Protein AF-A0A9W4WXT1-F1 (afdb_monomer_lite)

InterPro domains:
  IPR004330 FAR1, DNA binding domain [PF03101] (24-101)

Organism: NCBI:txid1117311

Sequence (152 aa):
STENETGDLYVGKVFISWQEVTIFLNDFCLQRGFGYRKIQSMKHDVTEEAAKRTFLCKHAGINKPNKTVPLNEQHNRTSYKVNCSWRVNISKKGEGIYVLIEDMLADIQFWTLEAIDLEWVVEYQLDSISRSLTHILWMELQQVELYIRYGS

Radius of gyration: 20.0 Å; chains: 1; bounding box: 57×43×45 Å

Secondary structure (DSSP, 8-state):
----SSS---TT-EES-HHHHHHHHHHHHHHTT--EEEEEEEEPTTT-SEEEEEEEETT-SB----TTS-TTT--------B----EEEEEE-SSS-EEEEEEE-HHHHHHHHHHHHS-EEEEEEE-TTT--EEEEEEEEHHHHHHHHHH--

Foldseek 3Di:
DDPDDQQDDDFFDKFLDPVVVVVNQVSNQVVLPFDKDKDDFDADPPPRHGQKTKMDTQQADDDDPPPPDPPVPDPPPPSNRPNGPFMWMWGDDDNSIITTHDTDCPRSVVVSVVVVVQQWDWDWDADPPPRHTPDTDIGGPVVVVVCVVPVD

pLDDT: mean 72.64, std 14.17, range [32.19, 92.44]

Structure (mmCIF, N/CA/C/O backbone):
data_AF-A0A9W4WXT1-F1
#
_entry.id   AF-A0A9W4WXT1-F1
#
loop_
_atom_site.group_PDB
_atom_site.id
_atom_site.type_symbol
_atom_site.label_atom_id
_atom_site.label_alt_id
_atom_site.label_comp_id
_atom_site.label_asym_id
_atom_site.label_entity_id
_atom_site.label_seq_id
_atom_site.pdbx_PDB_ins_code
_atom_site.Cartn_x
_atom_site.Cartn_y
_atom_site.Cartn_z
_atom_site.occupancy
_atom_site.B_iso_or_equiv
_atom_site.auth_seq_id
_atom_site.auth_comp_id
_atom_site.auth_asym_id
_atom_site.auth_atom_id
_atom_site.pdbx_PDB_model_num
ATOM 1 N N . SER A 1 1 ? -1.844 -25.136 17.470 1.00 32.19 1 SER A N 1
ATOM 2 C CA . SER A 1 1 ? -1.165 -23.862 17.753 1.00 32.19 1 SER A CA 1
ATOM 3 C C . SER A 1 1 ? -1.515 -22.898 16.641 1.00 32.19 1 SER A C 1
ATOM 5 O O . SER A 1 1 ? -1.205 -23.182 15.494 1.00 32.19 1 SER A O 1
ATOM 7 N N . THR A 1 2 ? -2.307 -21.876 16.951 1.00 39.00 2 THR A N 1
ATOM 8 C CA . THR A 1 2 ? -2.865 -20.897 16.006 1.00 39.00 2 THR A CA 1
ATOM 9 C C . THR A 1 2 ? -1.889 -19.735 15.850 1.00 39.00 2 THR A C 1
ATOM 11 O O . THR A 1 2 ? -2.001 -18.724 16.537 1.00 39.00 2 THR A O 1
ATOM 14 N N . GLU A 1 3 ? -0.895 -19.904 14.990 1.00 45.44 3 GLU A N 1
ATOM 15 C CA . GLU A 1 3 ? 0.030 -18.843 14.591 1.00 45.44 3 GLU A CA 1
ATOM 16 C C . GLU A 1 3 ? -0.203 -18.588 13.099 1.00 45.44 3 GLU A C 1
ATOM 18 O O . GLU A 1 3 ? 0.212 -19.413 12.294 1.00 45.44 3 GLU A O 1
ATOM 23 N N . ASN A 1 4 ? -0.975 -17.539 12.759 1.00 47.00 4 ASN A N 1
ATOM 24 C CA . ASN A 1 4 ? -0.956 -16.779 11.485 1.00 47.00 4 ASN A CA 1
ATOM 25 C C . ASN A 1 4 ? -2.263 -15.987 11.254 1.00 47.00 4 ASN A C 1
ATOM 27 O O . ASN A 1 4 ? -3.020 -16.288 10.339 1.00 47.00 4 ASN A O 1
ATOM 31 N N . GLU A 1 5 ? -2.545 -14.946 12.046 1.00 52.91 5 GLU A N 1
ATOM 32 C CA . GLU A 1 5 ? -3.676 -14.034 11.741 1.00 52.91 5 GLU A CA 1
ATOM 33 C C . GLU A 1 5 ? -3.283 -12.549 11.633 1.00 52.91 5 GLU A C 1
ATOM 35 O O . GLU A 1 5 ? -4.069 -11.713 11.181 1.00 52.91 5 GLU A O 1
ATOM 40 N N . THR A 1 6 ? -2.054 -12.176 11.995 1.00 58.59 6 THR A N 1
ATOM 41 C CA . THR A 1 6 ? -1.661 -10.762 12.098 1.00 58.59 6 THR A CA 1
ATOM 42 C C . THR A 1 6 ? -1.134 -10.147 10.800 1.00 58.59 6 THR A C 1
ATOM 44 O O . THR A 1 6 ? -1.252 -8.933 10.647 1.00 58.59 6 THR A O 1
ATOM 47 N N . GLY A 1 7 ? -0.609 -10.939 9.857 1.00 69.88 7 GLY A N 1
ATOM 48 C CA . GLY A 1 7 ? 0.128 -10.430 8.687 1.00 69.88 7 GLY A CA 1
ATOM 49 C C . GLY A 1 7 ? -0.658 -10.295 7.379 1.00 69.88 7 GLY A C 1
ATOM 50 O O . GLY A 1 7 ? -0.215 -9.585 6.478 1.00 69.88 7 GLY A O 1
ATOM 51 N N . ASP A 1 8 ? -1.819 -10.941 7.258 1.00 80.38 8 ASP A N 1
ATOM 52 C CA . ASP A 1 8 ? -2.536 -11.000 5.983 1.00 80.38 8 ASP A CA 1
ATOM 53 C C . ASP A 1 8 ? -3.591 -9.902 5.814 1.00 80.38 8 ASP A C 1
ATOM 55 O O . ASP A 1 8 ? -4.230 -9.425 6.762 1.00 80.38 8 ASP A O 1
ATOM 59 N N . LEU A 1 9 ? -3.735 -9.490 4.554 1.00 84.94 9 LEU A N 1
ATOM 60 C CA . LEU A 1 9 ? -4.695 -8.508 4.075 1.00 84.94 9 LEU A CA 1
ATOM 61 C C . LEU A 1 9 ? -5.933 -9.245 3.547 1.00 84.94 9 LEU A C 1
ATOM 63 O O . LEU A 1 9 ? -5.802 -10.088 2.666 1.00 84.94 9 LEU A O 1
ATOM 67 N N . TYR A 1 10 ? -7.114 -8.909 4.068 1.00 85.50 10 TYR A N 1
ATOM 68 C CA . TYR A 1 10 ? -8.395 -9.475 3.638 1.00 85.50 10 TYR A CA 1
ATOM 69 C C . TYR A 1 10 ? -9.532 -8.453 3.783 1.00 85.50 10 TYR A C 1
ATOM 71 O O . TYR A 1 10 ? -9.473 -7.544 4.624 1.00 85.50 10 TYR A O 1
ATOM 79 N N . VAL A 1 11 ? -10.587 -8.601 2.977 1.00 86.81 11 VAL A N 1
ATOM 80 C CA . VAL A 1 11 ? -11.806 -7.777 3.074 1.00 86.81 11 VAL A CA 1
ATOM 81 C C . VAL A 1 11 ? -12.475 -7.963 4.430 1.00 86.81 11 VAL A C 1
ATOM 83 O O . VAL A 1 11 ? -12.726 -9.080 4.867 1.00 86.81 11 VAL A O 1
ATOM 86 N N . GLY A 1 12 ? -12.786 -6.852 5.094 1.00 86.56 12 GLY A N 1
ATOM 87 C CA . GLY A 1 12 ? -13.364 -6.835 6.436 1.00 86.56 12 GLY A CA 1
ATOM 88 C C . GLY A 1 12 ? -12.344 -6.636 7.556 1.00 86.56 12 GLY A C 1
ATOM 89 O O . GLY A 1 12 ? -12.760 -6.405 8.689 1.00 86.56 12 GLY A O 1
ATOM 90 N N . LYS A 1 13 ? -11.032 -6.646 7.267 1.00 89.06 13 LYS A N 1
ATOM 91 C CA . LYS A 1 13 ? -10.007 -6.331 8.273 1.00 89.06 13 LYS A CA 1
ATOM 92 C C . LYS A 1 13 ? -10.236 -4.933 8.852 1.00 89.06 13 LYS A C 1
ATOM 94 O O . LYS A 1 13 ? -10.445 -3.972 8.103 1.00 89.06 13 LYS A O 1
ATOM 99 N N . VAL A 1 14 ? -10.193 -4.846 10.179 1.00 91.12 14 VAL A N 1
ATOM 100 C CA . VAL A 1 14 ? -10.473 -3.633 10.951 1.00 91.12 14 VAL A CA 1
ATOM 101 C C . VAL A 1 14 ? -9.179 -3.024 11.484 1.00 91.12 14 VAL A C 1
ATOM 103 O O . VAL A 1 14 ? -8.287 -3.746 11.916 1.00 91.12 14 VAL A O 1
ATOM 106 N N . PHE A 1 15 ? -9.111 -1.696 11.481 1.00 89.56 15 PHE A N 1
ATOM 107 C CA . PHE A 1 15 ? -8.051 -0.892 12.080 1.00 89.56 15 PHE A CA 1
ATOM 108 C C . PHE A 1 15 ? -8.674 0.202 12.953 1.00 89.56 15 PHE A C 1
ATOM 110 O O . PHE A 1 15 ? -9.771 0.684 12.661 1.00 89.56 15 PHE A O 1
ATOM 117 N N . ILE A 1 16 ? -7.960 0.624 13.992 1.00 88.94 16 ILE A N 1
ATOM 118 C CA . ILE A 1 16 ? -8.350 1.678 14.936 1.00 88.94 16 ILE A CA 1
ATOM 119 C C . ILE A 1 16 ? -7.837 3.069 14.528 1.00 88.94 16 ILE A C 1
ATOM 121 O O . ILE A 1 16 ? -8.248 4.089 15.082 1.00 88.94 16 ILE A O 1
ATOM 125 N N . SER A 1 17 ? -6.908 3.147 13.568 1.00 89.62 17 SER A N 1
ATOM 126 C CA . SER A 1 17 ? -6.397 4.428 13.069 1.00 89.62 17 SER A CA 1
ATOM 127 C C . SER A 1 17 ? -5.831 4.354 11.653 1.00 89.62 17 SER A C 1
ATOM 129 O O . SER A 1 17 ? -5.373 3.317 11.175 1.00 89.62 17 SER A O 1
ATOM 131 N N . TRP A 1 18 ? -5.752 5.510 10.992 1.00 88.38 18 TRP A N 1
ATOM 132 C CA . TRP A 1 18 ? -5.008 5.639 9.739 1.00 88.38 18 TRP A CA 1
ATOM 133 C C . TRP A 1 18 ? -3.502 5.377 9.885 1.00 88.38 18 TRP A C 1
ATOM 135 O O . TRP A 1 18 ? -2.849 5.020 8.901 1.00 88.38 18 TRP A O 1
ATOM 145 N N . GLN A 1 19 ? -2.943 5.593 11.077 1.00 90.31 19 GLN A N 1
ATOM 146 C CA . GLN A 1 19 ? -1.539 5.308 11.363 1.00 90.31 19 GLN A CA 1
ATOM 147 C C . GLN A 1 19 ? -1.297 3.799 11.375 1.00 90.31 19 GLN A C 1
ATOM 149 O O . GLN A 1 19 ? -0.376 3.333 10.711 1.00 90.31 19 GLN A O 1
ATOM 154 N N . GLU A 1 20 ? -2.171 3.043 12.034 1.00 91.56 20 GLU A N 1
ATOM 155 C CA . GLU A 1 20 ? -2.126 1.581 12.045 1.00 91.56 20 GLU A CA 1
ATOM 156 C C . GLU A 1 20 ? -2.270 1.004 10.634 1.00 91.56 20 GLU A C 1
ATOM 158 O O . GLU A 1 20 ? -1.459 0.177 10.233 1.00 91.56 20 GLU A O 1
ATOM 163 N N . VAL A 1 21 ? -3.210 1.522 9.832 1.00 90.81 21 VAL A N 1
ATOM 164 C CA . VAL A 1 21 ? -3.328 1.171 8.404 1.00 90.81 21 VAL A CA 1
ATOM 165 C C . VAL A 1 21 ? -1.997 1.357 7.670 1.00 90.81 21 VAL A C 1
ATOM 167 O O . VAL A 1 21 ? -1.613 0.525 6.855 1.00 90.81 21 VAL A O 1
ATOM 170 N N . THR A 1 22 ? -1.295 2.460 7.934 1.00 91.50 22 THR A N 1
ATOM 171 C CA . THR A 1 22 ? -0.039 2.795 7.245 1.00 91.50 22 THR A CA 1
ATOM 172 C C . THR A 1 22 ? 1.094 1.861 7.670 1.00 91.50 22 THR A C 1
ATOM 174 O O . THR A 1 22 ? 1.842 1.401 6.811 1.00 91.50 22 THR A O 1
ATOM 177 N N . ILE A 1 23 ? 1.203 1.562 8.969 1.00 91.25 23 ILE A N 1
ATOM 178 C CA . ILE A 1 23 ? 2.181 0.607 9.513 1.00 91.25 23 ILE A CA 1
ATOM 179 C C . ILE A 1 23 ? 1.926 -0.778 8.915 1.00 91.25 23 ILE A C 1
ATOM 181 O O . ILE A 1 23 ? 2.811 -1.343 8.282 1.00 91.25 23 ILE A O 1
ATOM 185 N N . PHE A 1 24 ? 0.685 -1.256 9.002 1.00 92.44 24 PHE A N 1
ATOM 186 C CA . PHE A 1 24 ? 0.293 -2.555 8.471 1.00 92.44 24 PHE A CA 1
ATOM 187 C C . PHE A 1 24 ? 0.564 -2.676 6.966 1.00 92.44 24 PHE A C 1
ATOM 189 O O . PHE A 1 24 ? 1.164 -3.651 6.526 1.00 92.44 24 PHE A O 1
ATOM 196 N N . LEU A 1 25 ? 0.161 -1.685 6.158 1.00 90.94 25 LEU A N 1
ATOM 197 C CA . LEU A 1 25 ? 0.407 -1.722 4.714 1.00 90.94 25 LEU A CA 1
ATOM 198 C C . LEU A 1 25 ? 1.899 -1.648 4.375 1.00 90.94 25 LEU A C 1
ATOM 200 O O . LEU A 1 25 ? 2.308 -2.263 3.393 1.00 90.94 25 LEU A O 1
ATOM 204 N N . ASN A 1 26 ? 2.710 -0.921 5.150 1.00 90.25 26 ASN A N 1
ATOM 205 C CA . ASN A 1 26 ? 4.161 -0.909 4.955 1.00 90.25 26 ASN A CA 1
ATOM 206 C C . ASN A 1 26 ? 4.748 -2.305 5.166 1.00 90.25 26 ASN A C 1
ATOM 208 O O . ASN A 1 26 ? 5.454 -2.788 4.285 1.00 90.25 26 ASN A O 1
ATOM 212 N N . ASP A 1 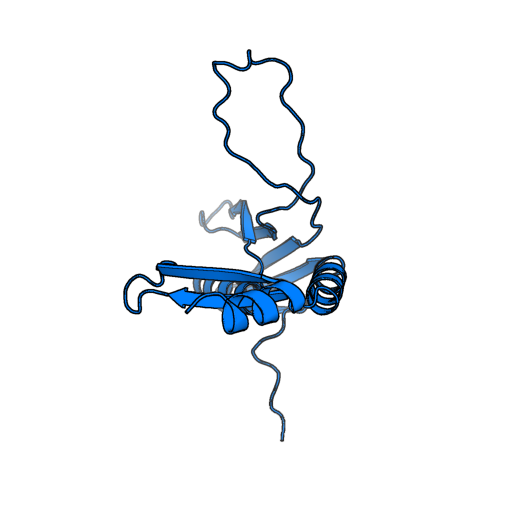27 ? 4.409 -2.960 6.276 1.00 88.81 27 ASP A N 1
ATOM 213 C CA . ASP A 1 27 ? 4.918 -4.294 6.597 1.00 88.81 27 ASP A CA 1
ATOM 214 C C . ASP A 1 27 ? 4.419 -5.337 5.586 1.00 88.81 27 ASP A C 1
ATOM 216 O O . ASP A 1 27 ? 5.214 -6.103 5.043 1.00 88.81 27 ASP A O 1
ATOM 220 N N . PHE A 1 28 ? 3.126 -5.302 5.244 1.00 88.38 28 PHE A N 1
ATOM 221 C CA . PHE A 1 28 ? 2.517 -6.188 4.248 1.00 88.38 28 PHE A CA 1
ATOM 222 C C . PHE A 1 28 ? 3.191 -6.083 2.874 1.00 88.38 28 PHE A C 1
ATOM 224 O O . PHE A 1 28 ? 3.475 -7.102 2.241 1.00 88.38 28 PHE A O 1
ATOM 231 N 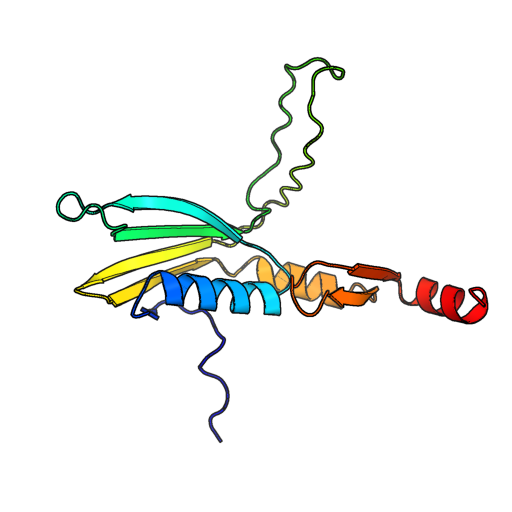N . CYS A 1 29 ? 3.432 -4.857 2.395 1.00 85.62 29 CYS A N 1
ATOM 232 C CA . CYS A 1 29 ? 4.044 -4.636 1.086 1.00 85.62 29 CYS A CA 1
ATOM 233 C C . CYS A 1 29 ? 5.543 -4.971 1.108 1.00 85.62 29 CYS A C 1
ATOM 235 O O . CYS A 1 29 ? 6.041 -5.566 0.152 1.00 85.62 29 CYS A O 1
ATOM 237 N N . LEU A 1 30 ? 6.245 -4.658 2.207 1.00 82.75 30 LEU A N 1
ATOM 238 C CA . LEU A 1 30 ? 7.662 -4.983 2.393 1.00 82.75 30 LEU A CA 1
ATOM 239 C C . LEU A 1 30 ? 7.899 -6.496 2.377 1.00 82.75 30 LEU A C 1
ATOM 241 O O . LEU A 1 30 ? 8.764 -6.959 1.641 1.00 82.75 30 LEU A O 1
ATOM 245 N N . GLN A 1 31 ? 7.091 -7.266 3.113 1.00 79.81 31 GLN A N 1
ATOM 246 C CA . GLN A 1 31 ? 7.156 -8.735 3.122 1.00 79.81 31 GLN A CA 1
ATOM 247 C C . GLN A 1 31 ? 6.940 -9.350 1.733 1.00 79.81 31 GLN A C 1
ATOM 249 O O . GLN A 1 31 ? 7.406 -10.450 1.464 1.00 79.81 31 GLN A O 1
ATOM 254 N N . ARG A 1 32 ? 6.229 -8.644 0.849 1.00 79.56 32 ARG A N 1
ATOM 255 C CA . ARG A 1 32 ? 5.901 -9.087 -0.512 1.00 79.56 32 ARG A CA 1
ATOM 256 C C . ARG A 1 32 ? 6.756 -8.408 -1.589 1.00 79.56 32 ARG A C 1
ATOM 258 O O . ARG A 1 32 ? 6.479 -8.572 -2.772 1.00 79.56 32 ARG A O 1
ATOM 265 N N . GLY A 1 33 ? 7.773 -7.639 -1.196 1.00 79.69 33 GLY A N 1
ATOM 266 C CA . GLY A 1 33 ? 8.767 -7.073 -2.110 1.00 79.69 33 GLY A CA 1
ATOM 267 C C . GLY A 1 33 ? 8.276 -5.926 -2.999 1.00 79.69 33 GLY A C 1
ATOM 268 O O . GLY A 1 33 ? 8.891 -5.649 -4.026 1.00 79.69 33 GLY A O 1
ATOM 269 N N . PHE A 1 34 ? 7.192 -5.230 -2.643 1.00 80.75 34 PHE A N 1
ATOM 270 C CA . PHE A 1 34 ? 6.707 -4.089 -3.428 1.00 80.75 34 PHE A CA 1
ATOM 271 C C . PHE A 1 34 ? 6.399 -2.865 -2.561 1.00 80.75 34 PHE A C 1
ATOM 273 O O . PHE A 1 34 ? 6.322 -2.923 -1.340 1.00 80.75 34 PHE A O 1
ATOM 280 N N . GLY A 1 35 ? 6.251 -1.704 -3.201 1.00 85.31 35 GLY A N 1
ATOM 281 C CA . GLY A 1 35 ? 5.846 -0.464 -2.537 1.00 85.31 35 GLY A CA 1
ATOM 282 C C . GLY A 1 35 ? 4.447 -0.030 -2.954 1.00 85.31 35 GLY A C 1
ATOM 283 O O . GLY A 1 35 ? 3.982 -0.368 -4.044 1.00 85.31 35 GLY A O 1
ATOM 284 N N . TYR A 1 36 ? 3.808 0.812 -2.145 1.00 89.88 36 TYR A N 1
ATOM 285 C CA . TYR A 1 36 ? 2.525 1.424 -2.482 1.00 89.88 36 TYR A CA 1
ATOM 286 C C . TYR A 1 36 ? 2.585 2.952 -2.536 1.00 89.88 36 TYR A C 1
ATOM 288 O O . TYR A 1 36 ? 3.554 3.593 -2.134 1.00 89.88 36 TYR A O 1
ATOM 296 N N . ARG A 1 37 ? 1.515 3.552 -3.057 1.00 88.62 37 ARG A N 1
ATOM 297 C CA . ARG A 1 37 ? 1.243 4.987 -3.014 1.00 88.62 37 ARG A CA 1
ATOM 298 C C . ARG A 1 37 ? -0.217 5.241 -2.665 1.00 88.62 37 ARG A C 1
ATOM 300 O O . ARG A 1 37 ? -1.111 4.506 -3.081 1.00 88.62 37 ARG A O 1
ATOM 307 N N . LYS A 1 38 ? -0.461 6.331 -1.949 1.00 90.44 38 LYS A N 1
ATOM 308 C CA . LYS A 1 38 ? -1.797 6.852 -1.654 1.00 90.44 38 LYS A CA 1
ATOM 309 C C . LYS A 1 38 ? -2.231 7.788 -2.786 1.00 90.44 38 LYS A C 1
ATOM 311 O O . LYS A 1 38 ? -1.488 8.706 -3.114 1.00 90.44 38 LYS A O 1
ATOM 316 N N . ILE A 1 39 ? -3.410 7.571 -3.371 1.00 81.25 39 ILE A N 1
ATOM 317 C CA . ILE A 1 39 ? -3.902 8.392 -4.501 1.00 81.25 39 ILE A CA 1
ATOM 318 C C . ILE A 1 39 ? -5.136 9.225 -4.182 1.00 81.25 39 ILE A C 1
ATOM 320 O O . ILE A 1 39 ? -5.243 10.340 -4.681 1.00 81.25 39 ILE A O 1
ATOM 324 N N . GLN A 1 40 ? -6.065 8.718 -3.374 1.00 73.12 40 GLN A N 1
ATOM 325 C CA . GLN A 1 40 ? -7.300 9.443 -3.092 1.00 73.12 40 GLN A CA 1
ATOM 326 C C . GLN A 1 40 ? -7.605 9.427 -1.603 1.00 73.12 40 GLN A C 1
ATOM 328 O O . GLN A 1 40 ? -7.391 8.432 -0.908 1.00 73.12 40 GLN A O 1
ATOM 333 N N . SER A 1 41 ? -8.074 10.566 -1.105 1.00 76.75 41 SER A N 1
ATOM 334 C CA . SER A 1 41 ? -8.707 10.695 0.201 1.00 76.75 41 SER A CA 1
ATOM 335 C C . SER A 1 41 ? -10.024 11.418 0.005 1.00 76.75 41 SER A C 1
ATOM 337 O O . SER A 1 41 ? -10.016 12.584 -0.371 1.00 76.75 41 SER A O 1
ATOM 339 N N . MET A 1 42 ? -11.139 10.728 0.226 1.00 75.56 42 MET A N 1
ATOM 340 C CA . MET A 1 42 ? -12.418 11.413 0.396 1.00 75.56 42 MET A CA 1
ATOM 341 C C . MET A 1 42 ? -12.494 11.845 1.851 1.00 75.56 42 MET A C 1
ATOM 343 O O . MET A 1 42 ? -12.294 11.011 2.736 1.00 75.56 42 MET A O 1
ATOM 347 N N . LYS A 1 43 ? -12.703 13.137 2.092 1.00 75.62 43 LYS A N 1
ATOM 348 C CA . LYS A 1 43 ? -12.912 13.690 3.432 1.00 75.62 43 LYS A CA 1
ATOM 349 C C . LYS A 1 43 ? -14.392 13.605 3.799 1.00 75.62 43 LYS A C 1
ATOM 351 O O . LYS A 1 43 ? -15.237 13.564 2.912 1.00 75.62 43 LYS A O 1
ATOM 356 N N . HIS A 1 44 ? -14.684 13.550 5.091 1.00 61.47 44 HIS A N 1
ATOM 357 C CA . HIS A 1 44 ? -16.031 13.786 5.594 1.00 61.47 44 HIS A CA 1
ATOM 358 C C . HIS A 1 44 ? -16.285 15.299 5.653 1.00 61.47 44 HIS A C 1
ATOM 360 O O . HIS A 1 44 ? -15.424 16.033 6.143 1.00 61.47 44 HIS A O 1
ATOM 366 N N . ASP A 1 45 ? -17.455 15.751 5.196 1.00 57.22 45 ASP A N 1
ATOM 367 C CA . ASP A 1 45 ? -17.781 17.182 5.068 1.00 57.22 45 ASP A CA 1
ATOM 368 C C . ASP A 1 45 ? -17.731 17.937 6.406 1.00 57.22 45 ASP A C 1
ATOM 370 O O . ASP A 1 45 ? -17.461 19.133 6.439 1.00 57.22 45 ASP A O 1
ATOM 374 N N . VAL A 1 46 ? -17.956 17.232 7.519 1.00 63.12 46 VAL A N 1
ATOM 375 C CA . VAL A 1 46 ? -18.106 17.846 8.850 1.00 63.12 46 VAL A CA 1
ATOM 376 C C . VAL A 1 46 ? -16.813 17.847 9.673 1.00 63.12 46 VAL A C 1
ATOM 378 O O . VAL A 1 46 ? -16.625 18.715 10.515 1.00 63.12 46 VAL A O 1
ATOM 381 N N . THR A 1 47 ? -15.917 16.880 9.464 1.00 61.91 47 THR A N 1
ATOM 382 C CA . THR A 1 47 ? -14.767 16.643 10.362 1.00 61.91 47 THR A CA 1
ATOM 383 C C . THR A 1 47 ? -13.409 16.808 9.684 1.00 61.91 47 THR A C 1
ATOM 385 O O . THR A 1 47 ? -12.392 16.586 10.333 1.00 61.91 47 THR A O 1
ATOM 388 N N . GLU A 1 48 ? -13.367 17.148 8.386 1.00 62.38 48 GLU A N 1
ATOM 389 C CA . GLU A 1 48 ? -12.167 17.207 7.520 1.00 62.38 48 GLU A CA 1
ATOM 390 C C . GLU A 1 48 ? -11.300 15.931 7.467 1.00 62.38 48 GLU A C 1
ATOM 392 O O . GLU A 1 48 ? -10.362 15.826 6.667 1.00 62.38 48 GLU A O 1
ATOM 397 N N . GLU A 1 49 ? -11.621 14.927 8.276 1.00 68.00 49 GLU A N 1
ATOM 398 C CA . GLU A 1 49 ? -10.914 13.669 8.363 1.00 68.00 49 GLU A CA 1
ATOM 399 C C . GLU A 1 49 ? -11.226 12.805 7.137 1.00 68.00 49 GLU A C 1
ATOM 401 O O . GLU A 1 49 ? -12.351 12.760 6.634 1.00 68.00 49 GLU A O 1
ATOM 406 N N . ALA A 1 50 ? -10.212 12.100 6.628 1.00 73.56 50 ALA A N 1
ATOM 407 C CA . ALA A 1 50 ? -10.388 11.209 5.488 1.00 73.56 50 ALA A CA 1
ATOM 408 C C . ALA A 1 50 ? -11.344 10.057 5.855 1.00 73.56 50 ALA A C 1
ATOM 410 O O . ALA A 1 50 ? -10.973 9.172 6.624 1.00 73.56 50 ALA A O 1
ATOM 411 N N . ALA A 1 51 ? -12.540 10.050 5.267 1.00 80.88 51 ALA A N 1
ATOM 412 C CA . ALA A 1 51 ? -13.542 8.994 5.370 1.00 80.88 51 ALA A CA 1
ATOM 413 C C . ALA A 1 51 ? -13.185 7.763 4.525 1.00 80.88 51 ALA A C 1
ATOM 415 O O . ALA A 1 51 ? -13.539 6.643 4.878 1.00 80.88 51 ALA A O 1
ATOM 416 N N . LYS A 1 52 ? -12.461 7.940 3.414 1.00 87.44 52 LYS A N 1
ATOM 417 C CA . LYS A 1 52 ? -11.998 6.834 2.562 1.00 87.44 52 LYS A CA 1
ATOM 418 C C . LYS A 1 52 ? -10.605 7.123 2.032 1.00 87.44 52 LYS A C 1
ATOM 420 O O . LYS A 1 52 ? -10.344 8.244 1.596 1.00 87.44 52 LYS A O 1
ATOM 425 N N . ARG A 1 53 ? -9.724 6.121 2.024 1.00 91.00 53 ARG A N 1
ATOM 426 C CA . ARG A 1 53 ? -8.415 6.185 1.360 1.00 91.00 53 ARG A CA 1
ATOM 427 C C . ARG A 1 53 ? -8.247 5.024 0.396 1.00 91.00 53 ARG A C 1
ATOM 429 O O . ARG A 1 53 ? -8.597 3.889 0.709 1.00 91.00 53 ARG A O 1
ATOM 436 N N . THR A 1 54 ? -7.666 5.338 -0.754 1.00 90.38 54 THR A N 1
ATOM 437 C CA . THR A 1 54 ? -7.287 4.355 -1.768 1.00 90.38 54 THR A CA 1
ATOM 438 C C . THR A 1 54 ? -5.775 4.314 -1.881 1.00 90.38 54 THR A C 1
ATOM 440 O O . THR A 1 54 ? -5.130 5.354 -2.083 1.00 90.38 54 THR A O 1
ATOM 443 N N . PHE A 1 55 ? -5.227 3.107 -1.794 1.00 91.00 55 PHE A N 1
ATOM 444 C CA . PHE A 1 55 ? -3.814 2.831 -2.002 1.00 91.00 55 PHE A CA 1
ATOM 445 C C . PHE A 1 55 ? -3.646 1.937 -3.229 1.00 91.00 55 PHE A C 1
ATOM 447 O O . PHE A 1 55 ? -4.482 1.080 -3.508 1.00 91.00 55 PHE A O 1
ATOM 454 N N . LEU A 1 56 ? -2.581 2.185 -3.982 1.00 89.81 56 LEU A N 1
ATOM 455 C CA . LEU A 1 56 ? -2.207 1.435 -5.177 1.00 89.81 56 LEU A CA 1
ATOM 456 C C . LEU A 1 56 ? -0.761 1.007 -5.093 1.00 89.81 56 LEU A C 1
ATOM 458 O O . LEU A 1 56 ? 0.026 1.648 -4.399 1.00 89.81 56 LEU A O 1
ATOM 462 N N . CYS A 1 57 ? -0.379 0.043 -5.922 1.00 87.75 57 CYS A N 1
ATOM 463 C CA . CYS A 1 57 ? 1.026 -0.262 -6.119 1.00 87.75 57 CYS A CA 1
ATOM 464 C C . CYS A 1 57 ? 1.751 0.998 -6.616 1.00 87.75 57 CYS A C 1
ATOM 466 O O . CYS A 1 57 ? 1.222 1.800 -7.400 1.00 87.75 57 CYS A O 1
ATOM 468 N N . LYS A 1 58 ? 2.988 1.186 -6.154 1.00 85.38 58 LYS A N 1
ATOM 469 C CA . LYS A 1 58 ? 3.873 2.278 -6.578 1.00 85.38 58 LYS A CA 1
ATOM 470 C C . LYS A 1 58 ? 4.051 2.285 -8.099 1.00 85.38 58 LYS A C 1
ATOM 472 O O . LYS A 1 58 ? 4.089 3.356 -8.704 1.00 85.38 58 LYS A O 1
ATOM 477 N N . HIS A 1 59 ? 4.069 1.097 -8.698 1.00 82.62 59 HIS A N 1
ATOM 478 C CA . HIS A 1 59 ? 4.224 0.855 -10.130 1.00 82.62 59 HIS A CA 1
ATOM 479 C C . HIS A 1 59 ? 2.885 0.654 -10.867 1.00 82.62 59 HIS A C 1
ATOM 481 O O . HIS A 1 59 ? 2.875 0.226 -12.020 1.00 82.62 59 HIS A O 1
ATOM 487 N N . ALA A 1 60 ? 1.747 0.971 -10.237 1.00 83.31 60 ALA A N 1
ATOM 488 C CA . ALA A 1 60 ? 0.431 0.814 -10.853 1.00 83.31 60 ALA A CA 1
ATOM 489 C C . ALA A 1 60 ? 0.216 1.728 -12.076 1.00 83.31 60 ALA A C 1
ATOM 491 O O . ALA A 1 60 ? 0.605 2.909 -12.091 1.00 83.31 60 ALA A O 1
ATOM 492 N N . GLY A 1 61 ? -0.523 1.198 -13.053 1.00 79.56 61 GLY A N 1
ATOM 493 C CA . GLY A 1 61 ? -0.909 1.864 -14.297 1.00 79.56 61 GLY A CA 1
ATOM 494 C C . GLY A 1 61 ? 0.052 1.612 -15.459 1.00 79.56 61 GLY A C 1
ATOM 495 O O . GLY A 1 61 ? 1.028 0.884 -15.339 1.00 79.56 61 GLY A O 1
ATOM 496 N N . ILE A 1 62 ? -0.224 2.248 -16.595 1.00 77.69 62 ILE A N 1
ATOM 497 C CA . ILE A 1 62 ? 0.555 2.091 -17.830 1.00 77.69 62 ILE A CA 1
ATOM 498 C C . ILE A 1 62 ? 1.348 3.373 -18.079 1.00 77.69 62 ILE A C 1
ATOM 500 O O . ILE A 1 62 ? 0.844 4.484 -17.849 1.00 77.69 62 ILE A O 1
ATOM 504 N N . ASN A 1 63 ? 2.605 3.236 -18.503 1.00 72.31 63 ASN A N 1
ATOM 505 C CA . ASN A 1 63 ? 3.398 4.385 -18.912 1.00 72.31 63 ASN A CA 1
ATOM 506 C C . ASN A 1 63 ? 2.821 4.946 -20.219 1.00 72.31 63 ASN A C 1
ATOM 508 O O . ASN A 1 63 ? 2.729 4.245 -21.222 1.00 72.31 63 ASN A O 1
ATOM 512 N N . LYS A 1 64 ? 2.389 6.207 -20.183 1.00 67.88 64 LYS A N 1
ATOM 513 C CA . LYS A 1 64 ? 1.952 6.934 -21.371 1.00 67.88 64 LYS A CA 1
ATOM 514 C C . LYS A 1 64 ? 3.085 7.897 -21.718 1.00 67.88 64 LYS A C 1
ATOM 516 O O . LYS A 1 64 ? 3.232 8.888 -21.001 1.00 67.88 64 LYS A O 1
ATOM 521 N N . PRO A 1 65 ? 3.910 7.609 -22.740 1.00 62.78 65 PRO A N 1
ATOM 522 C CA . PRO A 1 65 ? 4.986 8.512 -23.120 1.00 62.78 65 PRO A CA 1
ATOM 523 C C . PRO A 1 65 ? 4.384 9.856 -23.539 1.00 62.78 65 PRO A C 1
ATOM 525 O O . PRO A 1 65 ? 3.509 9.909 -24.405 1.00 62.78 65 PRO A O 1
ATOM 528 N N . ASN A 1 66 ? 4.835 10.940 -22.909 1.00 57.72 66 ASN A N 1
ATOM 529 C CA . ASN A 1 66 ? 4.402 12.288 -23.251 1.00 57.72 66 ASN A CA 1
ATOM 530 C C . ASN A 1 66 ? 5.228 12.750 -24.464 1.00 57.72 66 ASN A C 1
ATOM 532 O O . ASN A 1 66 ? 6.342 13.236 -24.309 1.00 57.72 66 ASN A O 1
ATOM 536 N N . LYS A 1 67 ? 4.727 12.506 -25.683 1.00 55.69 67 LYS A N 1
ATOM 537 C CA . LYS A 1 67 ? 5.464 12.695 -26.954 1.00 55.69 67 LYS A CA 1
ATOM 538 C C . LYS A 1 67 ? 5.701 14.163 -27.362 1.00 55.69 67 LYS A C 1
ATOM 540 O O . LYS A 1 67 ? 6.101 14.414 -28.492 1.00 55.69 67 LYS A O 1
ATOM 545 N N . THR A 1 68 ? 5.412 15.132 -26.499 1.00 60.31 68 THR A N 1
ATOM 546 C CA . THR A 1 68 ? 5.358 16.561 -26.853 1.00 60.31 68 THR A CA 1
ATOM 547 C C . THR A 1 68 ? 6.520 17.399 -26.326 1.00 60.31 68 THR A C 1
ATOM 549 O O . THR A 1 68 ? 6.586 18.577 -26.657 1.00 60.31 68 THR A O 1
ATOM 552 N N . VAL A 1 69 ? 7.440 16.825 -25.544 1.00 59.78 69 VAL A N 1
ATOM 553 C CA . VAL A 1 69 ? 8.604 17.552 -25.011 1.00 59.78 69 VAL A CA 1
ATOM 554 C C . VAL A 1 69 ? 9.859 17.127 -25.784 1.00 59.78 69 VAL A C 1
ATOM 556 O O . VAL A 1 69 ? 10.080 15.921 -25.933 1.00 59.78 69 VAL A O 1
ATOM 559 N N . PRO A 1 70 ? 10.671 18.064 -26.305 1.00 60.97 70 PRO A N 1
ATOM 560 C CA . PRO A 1 70 ? 11.942 17.722 -26.932 1.00 60.97 70 PRO A CA 1
ATOM 561 C C . PRO A 1 70 ? 12.868 17.017 -25.922 1.00 60.97 70 PRO A C 1
ATOM 563 O O . PRO A 1 70 ? 12.875 17.323 -24.731 1.00 60.97 70 PRO A O 1
ATOM 566 N N . LEU A 1 71 ? 13.635 16.028 -26.401 1.00 59.72 71 LEU A N 1
ATOM 567 C CA . LEU A 1 71 ? 14.435 15.097 -25.580 1.00 59.72 71 LEU A CA 1
ATOM 568 C C . LEU A 1 71 ? 15.380 15.788 -24.576 1.00 59.72 71 LEU A C 1
ATOM 570 O O . LEU A 1 71 ? 15.728 15.200 -23.557 1.00 59.72 71 LEU A O 1
ATOM 574 N N . ASN A 1 72 ? 15.794 17.021 -24.868 1.00 60.59 72 ASN A N 1
ATOM 575 C CA . ASN A 1 72 ? 16.703 17.840 -24.065 1.00 60.59 72 ASN A CA 1
ATOM 576 C C . ASN A 1 72 ? 16.053 18.473 -22.819 1.00 60.59 72 ASN A C 1
ATOM 578 O O . ASN A 1 72 ? 16.768 18.835 -21.890 1.00 60.59 72 ASN A O 1
ATOM 582 N N . GLU A 1 73 ? 14.726 18.596 -22.782 1.00 59.78 73 GLU A N 1
ATOM 583 C CA . GLU A 1 73 ? 13.966 19.174 -21.661 1.00 59.78 73 GLU A CA 1
ATOM 584 C C . GLU A 1 73 ? 13.221 18.102 -20.853 1.00 59.78 73 GLU A C 1
ATOM 586 O O . GLU A 1 73 ? 12.580 18.380 -19.834 1.00 59.78 73 GLU A O 1
ATOM 591 N N . GLN A 1 74 ? 13.306 16.844 -21.288 1.00 58.09 74 GLN A N 1
ATOM 592 C CA . GLN A 1 74 ? 12.669 15.741 -20.598 1.00 58.09 74 GLN A CA 1
ATOM 593 C C . GLN A 1 74 ? 13.472 15.375 -19.344 1.00 58.09 74 GLN A C 1
ATOM 595 O O . GLN A 1 74 ? 14.517 14.730 -19.400 1.00 58.09 74 GLN A O 1
ATOM 600 N N . HIS A 1 75 ? 12.947 15.739 -18.173 1.00 54.72 75 HIS A N 1
ATOM 601 C CA . HIS A 1 75 ? 13.421 15.180 -16.910 1.00 54.72 75 HIS A CA 1
ATOM 602 C C . HIS A 1 75 ? 13.150 13.667 -16.936 1.00 54.72 75 HIS A C 1
ATOM 604 O O . HIS A 1 75 ? 12.005 13.230 -16.781 1.00 54.72 75 HIS A O 1
ATOM 610 N N . ASN A 1 76 ? 14.190 12.856 -17.152 1.00 49.06 76 ASN A N 1
ATOM 611 C CA . ASN A 1 76 ? 14.120 11.394 -17.126 1.00 49.06 76 ASN A CA 1
ATOM 612 C C . ASN A 1 76 ? 13.866 10.893 -15.697 1.00 49.06 76 ASN A C 1
ATOM 614 O O . ASN A 1 76 ? 14.726 10.313 -15.042 1.00 49.06 76 ASN A O 1
ATOM 618 N N . ARG A 1 77 ? 12.653 11.107 -15.185 1.00 51.50 77 ARG A N 1
ATOM 619 C CA . ARG A 1 7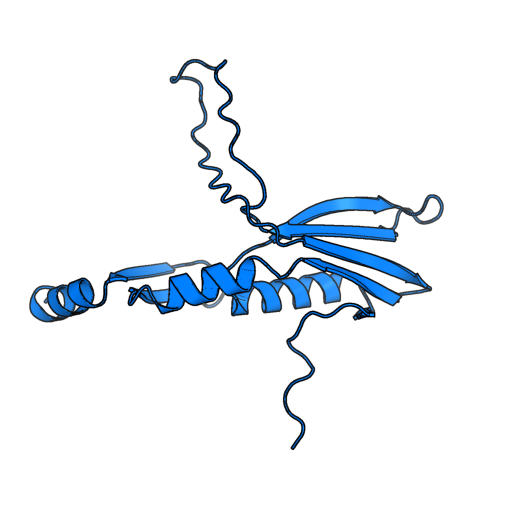7 ? 12.145 10.352 -14.046 1.00 51.50 77 ARG A CA 1
ATOM 620 C C . ARG A 1 77 ? 11.570 9.063 -14.610 1.00 51.50 77 ARG A C 1
ATOM 622 O O . ARG A 1 77 ? 10.458 9.054 -15.132 1.00 51.50 77 ARG A O 1
ATOM 629 N N . THR A 1 78 ? 12.327 7.977 -14.525 1.00 51.91 78 THR A N 1
ATOM 630 C CA . THR A 1 78 ? 11.874 6.635 -14.897 1.00 51.91 78 THR A CA 1
ATOM 631 C C . THR A 1 78 ? 10.725 6.208 -13.982 1.00 51.91 78 THR A C 1
ATOM 633 O O . THR A 1 78 ? 10.900 5.591 -12.935 1.00 51.91 78 THR A O 1
ATOM 636 N N . SER A 1 79 ? 9.492 6.568 -14.347 1.00 57.62 79 SER A N 1
ATOM 637 C CA . SER A 1 79 ? 8.315 5.941 -13.759 1.00 57.62 79 SER A CA 1
ATOM 638 C C . SER A 1 79 ? 8.149 4.578 -14.422 1.00 57.62 79 SER A C 1
ATOM 640 O O . SER A 1 79 ? 7.499 4.462 -15.463 1.00 57.62 79 SER A O 1
ATOM 642 N N . TYR A 1 80 ? 8.764 3.551 -13.843 1.00 67.81 80 TYR A N 1
ATOM 643 C CA . TYR A 1 80 ? 8.502 2.164 -14.212 1.00 67.81 80 TYR A CA 1
ATOM 644 C C . TYR A 1 80 ? 7.074 1.844 -13.775 1.00 67.81 80 TYR A C 1
ATOM 646 O O . TYR A 1 80 ? 6.824 1.568 -12.606 1.00 67.81 80 TYR A O 1
ATOM 654 N N . LYS A 1 81 ? 6.099 2.016 -14.666 1.00 77.31 81 LYS A N 1
ATOM 655 C CA . LYS A 1 81 ? 4.729 1.573 -14.418 1.00 77.31 81 LYS A CA 1
ATOM 656 C C . LYS A 1 81 ? 4.550 0.245 -15.136 1.00 77.31 81 LYS A C 1
ATOM 658 O O . LYS A 1 81 ? 4.755 0.191 -16.344 1.00 77.31 81 LYS A O 1
ATOM 663 N N . VAL A 1 82 ? 4.198 -0.790 -14.388 1.00 75.50 82 VAL A N 1
ATOM 664 C CA . VAL A 1 82 ? 4.174 -2.190 -14.852 1.00 75.50 82 VAL A CA 1
ATOM 665 C C . VAL A 1 82 ? 2.752 -2.734 -14.945 1.00 75.50 82 VAL A C 1
ATOM 667 O O . VAL A 1 82 ? 2.531 -3.934 -14.926 1.00 75.50 82 VAL A O 1
ATOM 670 N N . ASN A 1 83 ? 1.762 -1.840 -14.994 1.00 80.06 83 ASN A N 1
ATOM 671 C CA . ASN A 1 83 ? 0.344 -2.182 -14.993 1.00 80.06 83 ASN A CA 1
ATOM 672 C C . ASN A 1 83 ? -0.108 -3.043 -13.799 1.00 80.06 83 ASN A C 1
ATOM 674 O O . ASN A 1 83 ? -1.129 -3.706 -13.888 1.00 80.06 83 ASN A O 1
ATOM 678 N N . CYS A 1 84 ? 0.604 -2.984 -12.667 1.00 79.62 84 CYS A N 1
ATOM 679 C CA . CYS A 1 84 ? 0.201 -3.694 -11.454 1.00 79.62 84 CYS A CA 1
ATOM 680 C C . CYS A 1 84 ? -1.211 -3.263 -11.020 1.00 79.62 84 CYS A C 1
ATOM 682 O O . CYS A 1 84 ? -1.446 -2.071 -10.768 1.00 79.62 84 CYS A O 1
ATOM 684 N N . SER A 1 85 ? -2.128 -4.228 -10.924 1.00 82.88 85 SER A N 1
ATOM 685 C CA . SER A 1 85 ? -3.527 -4.012 -10.545 1.00 82.88 85 SER A CA 1
ATOM 686 C C . SER A 1 85 ? -3.740 -3.838 -9.044 1.00 82.88 85 SER A C 1
ATOM 688 O O . SER A 1 85 ? -4.840 -3.445 -8.642 1.00 82.88 85 SER A O 1
ATOM 690 N N . TRP A 1 86 ? -2.701 -4.054 -8.219 1.00 87.56 86 TRP A N 1
ATOM 691 C CA . TRP A 1 86 ? -2.871 -4.024 -6.772 1.00 87.56 86 TRP A CA 1
ATOM 692 C C . TRP A 1 86 ? -3.442 -2.701 -6.281 1.00 87.56 86 TRP A C 1
ATOM 694 O O . TRP A 1 86 ? -2.881 -1.614 -6.498 1.00 87.56 86 TRP A O 1
ATOM 704 N N . ARG A 1 87 ? -4.580 -2.831 -5.601 1.00 88.62 87 ARG A N 1
ATOM 705 C CA . ARG A 1 87 ? -5.398 -1.742 -5.090 1.00 88.62 87 ARG A CA 1
ATOM 706 C C . ARG A 1 87 ? -6.072 -2.183 -3.809 1.00 88.62 87 ARG A C 1
ATOM 708 O O . ARG A 1 87 ? -6.654 -3.262 -3.757 1.00 88.62 87 ARG A O 1
ATOM 715 N N . VAL A 1 88 ? -6.068 -1.292 -2.827 1.00 90.94 88 VAL A N 1
ATOM 716 C CA . VAL A 1 88 ? -6.854 -1.457 -1.607 1.00 90.94 88 VAL A CA 1
ATOM 717 C C . VAL A 1 88 ? -7.654 -0.201 -1.313 1.00 90.94 88 VAL A C 1
ATOM 719 O O . VAL A 1 88 ? -7.157 0.927 -1.428 1.00 90.94 88 VAL A O 1
ATOM 722 N N . ASN A 1 89 ? -8.909 -0.404 -0.931 1.00 91.12 89 ASN A N 1
ATOM 723 C CA . ASN A 1 89 ? -9.799 0.655 -0.482 1.00 91.12 89 ASN A CA 1
ATOM 724 C C . ASN A 1 89 ? -10.123 0.447 0.992 1.00 91.12 89 ASN A C 1
ATOM 726 O O . ASN A 1 89 ? -10.595 -0.615 1.393 1.00 91.12 89 ASN A O 1
ATOM 730 N N . ILE A 1 90 ? -9.908 1.489 1.789 1.00 91.00 90 ILE A N 1
ATOM 731 C CA . ILE A 1 90 ? -10.191 1.477 3.223 1.00 91.00 90 ILE A CA 1
ATOM 732 C C . ILE A 1 90 ? -11.153 2.618 3.525 1.00 91.00 90 ILE A C 1
ATOM 734 O O . ILE A 1 90 ? -10.945 3.748 3.072 1.00 91.00 90 ILE A O 1
ATOM 738 N N . SER A 1 91 ? -12.213 2.322 4.272 1.00 89.81 91 SER A N 1
ATOM 739 C CA . SER A 1 91 ? -13.247 3.291 4.648 1.00 89.81 91 SER A CA 1
ATOM 740 C C . SER A 1 91 ? -13.442 3.346 6.157 1.00 89.81 91 SER A C 1
ATOM 742 O O . SER A 1 91 ? -13.418 2.310 6.816 1.00 89.81 91 SER A O 1
ATOM 744 N N . LYS A 1 92 ? -13.679 4.543 6.689 1.00 86.38 92 LYS A N 1
ATOM 745 C CA . LYS A 1 92 ? -14.105 4.763 8.069 1.00 86.38 92 LYS A CA 1
ATOM 746 C C . LYS A 1 92 ? -15.594 4.417 8.185 1.00 86.38 92 LYS A C 1
ATOM 748 O O . LYS A 1 92 ? -16.397 4.926 7.405 1.00 86.38 92 LYS A O 1
ATOM 753 N N . LYS A 1 93 ? -15.959 3.533 9.117 1.00 82.62 93 LYS A N 1
ATOM 754 C CA . LYS A 1 93 ? -17.342 3.041 9.310 1.00 82.62 93 LYS A CA 1
ATOM 755 C C . LYS A 1 93 ? -17.995 3.506 10.619 1.00 82.62 93 LYS A C 1
ATOM 757 O O . LYS A 1 93 ? -19.200 3.350 10.765 1.00 82.62 93 LYS A O 1
ATOM 762 N N . GLY A 1 94 ? -17.230 4.102 11.530 1.00 73.56 94 GLY A N 1
ATOM 763 C CA . GLY A 1 94 ? -17.698 4.626 12.816 1.00 73.56 94 GLY A CA 1
ATOM 764 C C . GLY A 1 94 ? -16.610 5.460 13.493 1.00 73.56 94 GLY A C 1
ATOM 765 O O . GLY A 1 94 ? -15.637 5.850 12.840 1.00 73.56 94 GLY A O 1
ATOM 766 N N . GLU A 1 95 ? -16.736 5.730 14.791 1.00 73.81 95 GLU A N 1
ATOM 767 C CA . GLU A 1 95 ? -15.652 6.364 15.550 1.00 73.81 95 GLU A CA 1
ATOM 768 C C . GLU A 1 95 ? -14.422 5.455 15.575 1.00 73.81 95 GLU A C 1
ATOM 770 O O . GLU A 1 95 ? -14.486 4.321 16.032 1.00 73.81 95 GLU A O 1
ATOM 775 N N . GLY A 1 96 ? -13.308 5.931 15.016 1.00 70.44 96 GLY A N 1
ATOM 776 C CA . GLY A 1 96 ? -12.028 5.216 15.022 1.00 70.44 96 GLY A CA 1
ATOM 777 C C . GLY A 1 96 ? -11.963 3.913 14.215 1.00 70.44 96 GLY A C 1
ATOM 778 O O . GLY A 1 96 ? -10.876 3.388 14.051 1.00 70.44 96 GLY A O 1
ATOM 779 N N . ILE A 1 97 ? -13.066 3.393 13.670 1.00 80.69 97 ILE A N 1
ATOM 780 C CA . ILE A 1 97 ? -13.079 2.093 12.979 1.00 80.69 97 ILE A CA 1
ATOM 781 C C . ILE A 1 97 ? -12.869 2.274 11.475 1.00 80.69 97 ILE A C 1
ATOM 783 O O . ILE A 1 97 ? -13.701 2.872 10.782 1.00 80.69 97 ILE A O 1
ATOM 787 N N . TYR A 1 98 ? -11.792 1.689 10.959 1.00 81.38 98 TYR A N 1
ATOM 788 C CA . TYR A 1 98 ? -11.428 1.661 9.545 1.00 81.38 98 TYR A CA 1
ATOM 789 C C . TYR A 1 98 ? -11.480 0.234 9.027 1.00 81.38 98 TYR A C 1
ATOM 791 O O . TYR A 1 98 ? -10.859 -0.652 9.596 1.00 81.38 98 TYR A O 1
ATOM 799 N N . VAL A 1 99 ? -12.1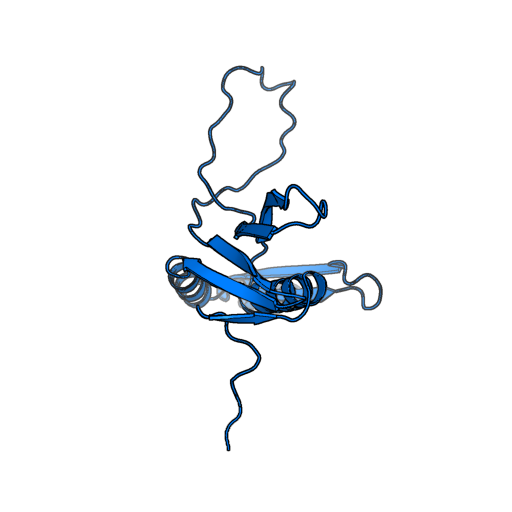98 0.013 7.934 1.00 83.19 99 VAL A N 1
ATOM 800 C CA . VAL A 1 99 ? -12.431 -1.324 7.388 1.00 83.19 99 VAL A CA 1
ATOM 801 C C . VAL A 1 99 ? -11.919 -1.385 5.962 1.00 83.19 99 VAL A C 1
ATOM 803 O O . VAL A 1 99 ? -12.217 -0.496 5.152 1.00 83.19 99 VAL A O 1
ATOM 806 N N . LEU A 1 100 ? -11.160 -2.433 5.653 1.00 83.44 100 LEU A N 1
ATOM 807 C CA . LEU A 1 100 ? -10.819 -2.770 4.279 1.00 83.44 100 LEU A CA 1
ATOM 808 C C . LEU A 1 100 ? -12.071 -3.266 3.559 1.00 83.44 100 LEU A C 1
ATOM 810 O O . LEU A 1 100 ? -12.685 -4.244 3.974 1.00 83.44 100 LEU A O 1
ATOM 814 N N . ILE A 1 101 ? -12.457 -2.579 2.487 1.00 81.06 101 ILE A N 1
ATOM 815 C CA . ILE A 1 101 ? -13.696 -2.866 1.748 1.00 81.06 101 ILE A CA 1
ATOM 816 C C . ILE A 1 101 ? -13.454 -3.510 0.384 1.00 81.06 101 ILE A C 1
ATOM 818 O O . ILE A 1 101 ? -14.389 -4.043 -0.199 1.00 81.06 101 ILE A O 1
ATOM 822 N N . GLU A 1 102 ? -12.230 -3.439 -0.133 1.00 78.12 102 GLU A N 1
ATOM 823 C CA . GLU A 1 102 ? -11.865 -4.022 -1.422 1.00 78.12 102 GLU A CA 1
ATOM 824 C C . GLU A 1 102 ? -10.360 -4.280 -1.461 1.00 78.12 102 GLU A C 1
ATOM 826 O O . GLU A 1 102 ? -9.574 -3.378 -1.134 1.00 78.12 102 GLU A O 1
ATOM 831 N N . ASP A 1 103 ? -9.980 -5.483 -1.882 1.00 76.00 103 ASP A N 1
ATOM 832 C CA . ASP A 1 103 ? -8.623 -5.892 -2.210 1.00 76.00 103 ASP A CA 1
ATOM 833 C C . ASP A 1 103 ? -8.571 -6.464 -3.636 1.00 76.00 103 ASP A C 1
ATOM 835 O O . ASP A 1 103 ? -9.247 -7.415 -4.006 1.00 76.00 103 ASP A O 1
ATOM 839 N N . MET A 1 104 ? -7.733 -5.879 -4.484 1.00 74.44 104 MET A N 1
ATOM 840 C CA . MET A 1 104 ? -7.352 -6.525 -5.738 1.00 74.44 104 MET A CA 1
ATOM 841 C C . MET A 1 104 ? -5.939 -7.059 -5.566 1.00 74.44 104 MET A C 1
ATOM 843 O O . MET A 1 104 ? -4.974 -6.332 -5.766 1.00 74.44 104 MET A O 1
ATOM 847 N N . LEU A 1 105 ? -5.814 -8.311 -5.119 1.00 64.50 105 LEU A N 1
ATOM 848 C CA . LEU A 1 105 ? -4.528 -8.987 -4.881 1.00 64.50 105 LEU A CA 1
ATOM 849 C C . LEU A 1 105 ? -4.034 -9.826 -6.071 1.00 64.50 105 LEU A C 1
ATOM 851 O O . LEU A 1 105 ? -2.900 -10.301 -6.035 1.00 64.50 105 LEU A O 1
ATOM 855 N N . ALA A 1 106 ? -4.855 -9.977 -7.116 1.00 54.94 106 ALA A N 1
ATOM 856 C CA . ALA A 1 106 ? -4.656 -10.958 -8.185 1.00 54.94 106 ALA A CA 1
ATOM 857 C C . ALA A 1 106 ? -3.293 -10.861 -8.902 1.00 54.94 106 ALA A C 1
ATOM 859 O O . ALA A 1 106 ? -2.738 -11.887 -9.280 1.00 54.94 106 ALA A O 1
ATOM 860 N N . ASP A 1 107 ? -2.704 -9.667 -9.024 1.00 53.72 107 ASP A N 1
ATOM 861 C CA . ASP A 1 107 ? -1.439 -9.506 -9.755 1.00 53.72 107 ASP A CA 1
ATOM 862 C C . ASP A 1 107 ? -0.192 -9.759 -8.902 1.00 53.72 107 ASP A C 1
ATOM 864 O O . ASP A 1 107 ? 0.860 -10.052 -9.458 1.00 53.72 107 ASP A O 1
ATOM 868 N N . ILE A 1 108 ? -0.250 -9.638 -7.569 1.00 55.53 108 ILE A N 1
ATOM 869 C CA . ILE A 1 108 ? 0.969 -9.758 -6.743 1.00 55.53 108 ILE A CA 1
ATOM 870 C C . ILE A 1 108 ? 1.496 -11.191 -6.757 1.00 55.53 108 ILE A C 1
ATOM 872 O O . ILE A 1 108 ? 2.709 -11.378 -6.826 1.00 55.53 108 ILE A O 1
ATOM 876 N N . GLN A 1 109 ? 0.600 -12.184 -6.719 1.00 49.72 109 GLN A N 1
ATOM 877 C CA . GLN A 1 109 ? 0.971 -13.603 -6.715 1.00 49.72 109 GLN A CA 1
ATOM 878 C C . GLN A 1 109 ? 1.699 -14.018 -7.999 1.00 49.72 109 GLN A C 1
ATOM 880 O O . GLN A 1 109 ? 2.655 -14.780 -7.931 1.00 49.72 109 GLN A O 1
ATOM 885 N N . PHE A 1 110 ? 1.304 -13.469 -9.152 1.00 46.62 110 PHE A N 1
ATOM 886 C CA . PHE A 1 110 ? 1.953 -13.756 -10.433 1.00 46.62 110 PHE A CA 1
ATOM 887 C C . PHE A 1 110 ? 3.418 -13.288 -10.447 1.00 46.62 110 PHE A C 1
ATOM 889 O O . PHE A 1 110 ? 4.309 -14.061 -10.782 1.00 46.62 110 PHE A O 1
ATOM 896 N N . TRP A 1 111 ? 3.690 -12.065 -9.978 1.00 48.12 111 TRP A N 1
ATOM 897 C CA . TRP A 1 111 ? 5.059 -11.536 -9.916 1.00 48.12 111 TRP A CA 1
ATOM 898 C C . TRP A 1 111 ? 5.905 -12.156 -8.809 1.00 48.12 111 TRP A C 1
ATOM 900 O O . TRP A 1 111 ? 7.111 -12.273 -8.976 1.00 48.12 111 TRP A O 1
ATOM 910 N N . THR A 1 112 ? 5.304 -12.547 -7.680 1.00 46.50 112 THR A N 1
ATOM 911 C CA . THR A 1 112 ? 6.055 -13.273 -6.643 1.00 46.50 112 THR A CA 1
ATOM 912 C C . THR A 1 112 ? 6.469 -14.652 -7.142 1.00 46.50 112 THR A C 1
ATOM 914 O O . THR A 1 112 ? 7.583 -15.059 -6.856 1.00 46.50 112 THR A O 1
ATOM 917 N N . LEU A 1 113 ? 5.640 -15.336 -7.936 1.00 44.84 113 LEU A N 1
ATOM 918 C CA . LEU A 1 113 ? 5.994 -16.623 -8.540 1.00 44.84 113 LEU A CA 1
ATOM 919 C C . LEU A 1 113 ? 7.030 -16.486 -9.669 1.00 44.84 113 LEU A C 1
ATOM 921 O O . LEU A 1 113 ? 7.997 -17.237 -9.661 1.00 44.84 113 LEU A O 1
ATOM 925 N N . GLU A 1 114 ? 6.908 -15.504 -10.573 1.00 47.91 114 GLU A N 1
ATOM 926 C CA . GLU A 1 114 ? 7.959 -15.239 -11.578 1.00 47.91 114 GLU A CA 1
ATOM 927 C C . GLU A 1 114 ? 9.280 -14.781 -10.936 1.00 47.91 114 GLU A C 1
ATOM 929 O O . GLU A 1 114 ? 10.348 -15.158 -11.400 1.00 47.91 114 GLU A O 1
ATOM 934 N N . ALA A 1 115 ? 9.239 -14.011 -9.842 1.00 49.31 115 ALA A N 1
ATOM 935 C CA . ALA A 1 115 ? 10.440 -13.630 -9.094 1.00 49.31 115 ALA A CA 1
ATOM 936 C C . ALA A 1 115 ? 11.073 -14.797 -8.315 1.00 49.31 115 ALA A C 1
ATOM 938 O O . ALA A 1 115 ? 12.250 -14.718 -7.991 1.00 49.31 115 ALA A O 1
ATOM 939 N N . ILE A 1 116 ? 10.308 -15.849 -8.001 1.00 49.12 116 ILE A N 1
ATOM 940 C CA . ILE A 1 116 ? 10.819 -17.093 -7.402 1.00 49.12 116 ILE A CA 1
ATOM 941 C C . ILE A 1 116 ? 11.429 -18.008 -8.478 1.00 49.12 116 ILE A C 1
ATOM 943 O O . ILE A 1 116 ? 12.394 -18.708 -8.189 1.00 49.12 116 ILE A O 1
ATOM 947 N N . ASP A 1 117 ? 10.896 -17.990 -9.704 1.00 48.28 117 ASP A N 1
ATOM 948 C CA . ASP A 1 117 ? 11.431 -18.736 -10.861 1.00 48.28 117 ASP A CA 1
ATOM 949 C C . ASP A 1 117 ? 12.686 -18.064 -11.455 1.00 48.28 117 ASP A C 1
ATOM 951 O O . ASP A 1 117 ? 13.558 -18.683 -12.062 1.00 48.28 117 ASP A O 1
ATOM 955 N N . LEU A 1 118 ? 12.812 -16.762 -11.216 1.00 53.22 118 LEU A N 1
ATOM 956 C CA . LEU A 1 118 ? 14.046 -16.018 -11.344 1.00 53.22 118 LEU A CA 1
ATOM 957 C C . LEU A 1 118 ? 14.942 -16.389 -10.146 1.00 53.22 118 LEU A C 1
ATOM 959 O O . LEU A 1 118 ? 14.881 -15.759 -9.097 1.00 53.22 118 LEU A O 1
ATOM 963 N N . GLU A 1 119 ? 15.829 -17.365 -10.354 1.00 63.12 119 GLU A N 1
ATOM 964 C CA . GLU A 1 119 ? 16.964 -17.801 -9.513 1.00 63.12 119 GLU A CA 1
ATOM 965 C C . GLU A 1 119 ? 17.996 -16.675 -9.204 1.00 63.12 119 GLU A C 1
ATOM 967 O O . GLU A 1 119 ? 19.210 -16.808 -9.373 1.00 63.12 119 GLU A O 1
ATOM 972 N N . TRP A 1 120 ? 17.531 -15.501 -8.786 1.00 68.06 120 TRP A N 1
ATOM 973 C CA . TRP A 1 120 ? 18.354 -14.328 -8.531 1.00 68.06 120 TRP A CA 1
ATOM 974 C C . TRP A 1 120 ? 18.669 -14.241 -7.050 1.00 68.06 120 TRP A C 1
ATOM 976 O O . TRP A 1 120 ? 17.786 -14.241 -6.193 1.00 68.06 120 TRP A O 1
ATOM 986 N N . VAL A 1 121 ? 19.953 -14.100 -6.752 1.00 66.00 121 VAL A N 1
ATOM 987 C CA . VAL A 1 121 ? 20.415 -13.803 -5.404 1.00 66.00 121 VAL A CA 1
ATOM 988 C C . VAL A 1 121 ? 20.362 -12.294 -5.225 1.00 66.00 121 VAL A C 1
ATOM 990 O O . VAL A 1 121 ? 20.984 -11.534 -5.974 1.00 66.00 121 VAL A O 1
ATOM 993 N N . VAL A 1 122 ? 19.596 -11.868 -4.223 1.00 69.31 122 VAL A N 1
ATOM 994 C CA . VAL A 1 122 ? 19.573 -10.484 -3.758 1.00 69.31 122 VAL A CA 1
ATOM 995 C C . VAL A 1 122 ? 20.170 -10.454 -2.361 1.00 69.31 122 VAL A C 1
ATOM 997 O O . VAL A 1 122 ? 19.533 -10.868 -1.394 1.00 69.31 122 VAL A O 1
ATOM 1000 N N . GLU A 1 123 ? 21.391 -9.946 -2.251 1.00 72.81 123 GLU A N 1
ATOM 1001 C CA . GLU A 1 123 ? 21.998 -9.601 -0.970 1.00 72.81 123 GLU A CA 1
ATOM 1002 C C . GLU A 1 123 ? 21.918 -8.086 -0.809 1.00 72.81 123 GLU A C 1
ATOM 1004 O O . GLU A 1 123 ? 22.282 -7.326 -1.705 1.00 72.81 123 GLU A O 1
ATOM 1009 N N . TYR A 1 124 ? 21.409 -7.610 0.321 1.00 75.75 124 TYR A N 1
ATOM 1010 C CA . TYR A 1 124 ? 21.353 -6.180 0.582 1.00 75.75 124 TYR A CA 1
ATOM 1011 C C . TYR A 1 124 ? 21.666 -5.874 2.037 1.00 75.75 124 TYR A C 1
ATOM 1013 O O . TYR A 1 124 ? 21.418 -6.678 2.935 1.00 75.75 124 TYR A O 1
ATOM 1021 N N . GLN A 1 125 ? 22.193 -4.677 2.269 1.00 79.94 125 GLN A N 1
ATOM 1022 C CA . GLN A 1 125 ? 22.415 -4.142 3.605 1.00 79.94 125 GLN A CA 1
ATOM 1023 C C . GLN A 1 125 ? 21.699 -2.806 3.731 1.00 79.94 125 GLN A C 1
ATOM 1025 O O . GLN A 1 125 ? 21.693 -1.987 2.806 1.00 79.94 125 GLN A O 1
ATOM 1030 N N . LEU A 1 126 ? 21.074 -2.605 4.886 1.00 75.88 126 LEU A N 1
ATOM 1031 C CA . LEU A 1 126 ? 20.461 -1.341 5.259 1.00 75.88 126 LEU A CA 1
ATOM 1032 C C . LEU A 1 126 ? 21.262 -0.718 6.398 1.00 75.88 126 LEU A C 1
ATOM 1034 O O . LEU A 1 126 ? 21.699 -1.416 7.314 1.00 75.88 126 LEU A O 1
ATOM 1038 N N . ASP A 1 127 ? 21.396 0.602 6.371 1.00 84.81 127 ASP A N 1
ATOM 1039 C CA . ASP A 1 127 ? 21.863 1.369 7.517 1.00 84.81 127 ASP A CA 1
ATOM 1040 C C . ASP A 1 127 ? 20.907 1.167 8.702 1.00 84.81 127 ASP A C 1
ATOM 1042 O O . ASP A 1 127 ? 19.689 1.309 8.571 1.00 84.81 127 ASP A O 1
ATOM 1046 N N . SER A 1 128 ? 21.449 0.842 9.874 1.00 68.06 128 SER A N 1
ATOM 1047 C CA . SER A 1 128 ? 20.646 0.434 11.034 1.00 68.06 128 SER A CA 1
ATOM 1048 C C . SER A 1 128 ? 19.795 1.566 11.619 1.00 68.06 128 SER A C 1
ATOM 1050 O O . SER A 1 128 ? 18.791 1.295 12.280 1.00 68.06 128 SER A O 1
ATOM 1052 N N . ILE A 1 129 ? 20.162 2.825 11.360 1.00 66.44 129 ILE A N 1
ATOM 1053 C CA . ILE A 1 129 ? 19.517 4.010 11.936 1.00 66.44 129 ILE A CA 1
ATOM 1054 C C . ILE A 1 129 ? 18.507 4.603 10.951 1.00 66.44 129 ILE A C 1
ATOM 1056 O O . ILE A 1 129 ? 17.328 4.755 11.262 1.00 66.44 129 ILE A O 1
ATOM 1060 N N . SER A 1 130 ? 18.960 4.929 9.745 1.00 74.38 130 SER A N 1
ATOM 1061 C CA . SER A 1 130 ? 18.152 5.571 8.707 1.00 74.38 130 SER A CA 1
ATOM 1062 C C . SER A 1 130 ? 17.319 4.583 7.893 1.00 74.38 130 SER A C 1
ATOM 1064 O O . SER A 1 130 ? 16.443 5.009 7.138 1.00 74.38 130 SER A O 1
ATOM 1066 N N . ARG A 1 131 ? 17.596 3.274 8.022 1.00 65.94 131 ARG A N 1
ATOM 1067 C CA . ARG A 1 131 ? 17.031 2.200 7.187 1.00 65.94 131 ARG A CA 1
ATOM 1068 C C . ARG A 1 131 ? 17.221 2.453 5.687 1.00 65.94 131 ARG A C 1
ATOM 1070 O O . ARG A 1 131 ? 16.457 1.944 4.868 1.00 65.94 131 ARG A O 1
ATOM 1077 N N . SER A 1 132 ? 18.216 3.264 5.326 1.00 66.25 132 SER A N 1
ATOM 1078 C CA . SER A 1 132 ? 18.575 3.531 3.937 1.00 66.25 132 SER A CA 1
ATOM 1079 C C . SER A 1 132 ? 19.405 2.379 3.373 1.00 66.25 132 SER A C 1
ATOM 1081 O O . SER A 1 132 ? 20.138 1.718 4.102 1.00 66.25 132 SER A O 1
ATOM 1083 N N . LEU A 1 133 ? 19.260 2.109 2.076 1.00 76.75 133 LEU A N 1
ATOM 1084 C CA . LEU A 1 133 ? 20.003 1.053 1.393 1.00 76.75 133 LEU A CA 1
ATOM 1085 C C . LEU A 1 133 ? 21.470 1.458 1.245 1.00 76.75 133 LEU A C 1
ATOM 1087 O O . LEU A 1 133 ? 21.765 2.454 0.586 1.00 76.75 133 LEU A O 1
ATOM 1091 N N . THR A 1 134 ? 22.373 0.684 1.840 1.00 82.00 134 THR A N 1
ATOM 1092 C CA . THR A 1 134 ? 23.823 0.927 1.790 1.00 82.00 134 THR A CA 1
ATOM 1093 C C . THR A 1 134 ? 24.537 -0.034 0.855 1.00 82.00 134 THR A C 1
ATOM 1095 O O . THR A 1 134 ? 25.539 0.335 0.247 1.00 82.00 134 THR A O 1
ATOM 1098 N N . HIS A 1 135 ? 24.010 -1.246 0.698 1.00 77.56 135 HIS A N 1
ATOM 1099 C CA . HIS A 1 135 ? 24.563 -2.254 -0.193 1.00 77.56 135 HIS A CA 1
ATOM 1100 C C . HIS A 1 135 ? 23.441 -2.991 -0.912 1.00 77.56 135 HIS A C 1
ATOM 1102 O O . HIS A 1 135 ? 22.430 -3.326 -0.295 1.00 77.56 135 HIS A O 1
ATOM 1108 N N . ILE A 1 136 ? 23.633 -3.252 -2.201 1.00 81.75 136 ILE A N 1
ATOM 1109 C CA . ILE A 1 136 ? 22.780 -4.140 -2.981 1.00 81.75 136 ILE A CA 1
ATOM 1110 C C . ILE A 1 136 ? 23.645 -4.907 -3.976 1.00 81.75 136 ILE A C 1
ATOM 1112 O O . ILE A 1 136 ? 24.312 -4.317 -4.825 1.00 81.75 136 ILE A O 1
ATOM 1116 N N . LEU A 1 137 ? 23.620 -6.224 -3.854 1.00 72.62 137 LEU A N 1
ATOM 1117 C CA . LEU A 1 137 ? 24.127 -7.174 -4.820 1.00 72.62 137 LEU A CA 1
ATOM 1118 C C . LEU A 1 137 ? 22.913 -7.882 -5.409 1.00 72.62 137 LEU A C 1
ATOM 1120 O O . LEU A 1 137 ? 22.097 -8.449 -4.684 1.00 72.62 137 LEU A O 1
ATOM 1124 N N . TRP A 1 138 ? 22.780 -7.809 -6.726 1.00 79.81 138 TRP A N 1
ATOM 1125 C CA . TRP A 1 138 ? 21.681 -8.431 -7.446 1.00 79.81 138 TRP A CA 1
ATOM 1126 C C . TRP A 1 138 ? 22.232 -9.105 -8.692 1.00 79.81 138 TRP A C 1
ATOM 1128 O O . TRP A 1 138 ? 22.707 -8.428 -9.605 1.00 79.81 138 TRP A O 1
ATOM 1138 N N . MET A 1 139 ? 22.234 -10.435 -8.681 1.00 73.62 139 MET A N 1
ATOM 1139 C CA . MET A 1 139 ? 22.854 -11.254 -9.721 1.00 73.62 139 MET A CA 1
ATOM 1140 C C . MET A 1 139 ? 22.097 -12.571 -9.893 1.00 73.62 139 MET A C 1
ATOM 1142 O O . MET A 1 139 ? 21.498 -13.081 -8.946 1.00 73.62 139 MET A O 1
ATOM 1146 N N . GLU A 1 140 ? 22.141 -13.129 -11.097 1.00 70.94 140 GLU A N 1
ATOM 1147 C CA . GLU A 1 140 ? 21.634 -14.474 -11.387 1.00 70.94 140 GLU A CA 1
ATOM 1148 C C . GLU A 1 140 ? 22.510 -15.537 -10.691 1.00 70.94 140 GLU A C 1
ATOM 1150 O O . GLU A 1 140 ? 23.712 -15.324 -10.518 1.00 70.94 140 GLU A O 1
ATOM 1155 N N . LEU A 1 141 ? 21.958 -16.695 -10.311 1.00 66.94 141 LEU A N 1
ATOM 1156 C CA . LEU A 1 141 ? 22.703 -17.780 -9.647 1.00 66.94 141 LEU A CA 1
ATOM 1157 C C . LEU A 1 141 ? 24.002 -18.167 -10.383 1.00 66.94 141 LEU A C 1
ATOM 1159 O O . LEU A 1 141 ? 25.052 -18.304 -9.754 1.00 66.94 141 LEU A O 1
ATOM 1163 N N . GLN A 1 142 ? 23.985 -18.222 -11.719 1.00 66.12 142 GLN A N 1
ATOM 1164 C CA . GLN A 1 142 ? 25.192 -18.473 -12.524 1.00 66.12 142 GLN A CA 1
ATOM 1165 C C . GLN A 1 142 ? 26.242 -17.358 -12.385 1.00 66.12 142 GLN A C 1
ATOM 1167 O O . GLN A 1 142 ? 27.447 -17.611 -12.378 1.00 66.12 142 GLN A O 1
ATOM 1172 N N . GLN A 1 143 ? 25.804 -16.107 -12.245 1.00 68.44 143 GLN A N 1
ATOM 1173 C CA . GLN A 1 143 ? 26.692 -14.965 -12.031 1.00 68.44 143 GLN A CA 1
ATOM 1174 C C . GLN A 1 143 ? 27.274 -14.952 -10.614 1.00 68.44 143 GLN A C 1
ATOM 1176 O O . GLN A 1 143 ? 28.414 -14.526 -10.440 1.00 68.44 143 GLN A O 1
ATOM 1181 N N . VAL A 1 144 ? 26.546 -15.465 -9.618 1.00 67.50 144 VAL A N 1
ATOM 1182 C CA . VAL A 1 144 ? 27.059 -15.666 -8.253 1.00 67.50 144 VAL A CA 1
ATOM 1183 C C . VAL A 1 144 ? 28.196 -16.680 -8.240 1.00 67.50 144 VAL A C 1
ATOM 1185 O O . VAL A 1 144 ? 29.232 -16.412 -7.633 1.00 67.50 144 VAL A O 1
ATOM 1188 N N . GLU A 1 145 ? 28.062 -17.800 -8.955 1.00 64.25 145 GLU A N 1
ATOM 1189 C CA . GLU A 1 145 ? 29.152 -18.779 -9.065 1.00 64.25 145 GLU A CA 1
ATOM 1190 C C . GLU A 1 145 ? 30.414 -18.165 -9.680 1.00 64.25 145 GLU A C 1
ATOM 1192 O O . GLU A 1 145 ? 31.525 -18.392 -9.194 1.00 64.25 145 GLU A O 1
ATOM 1197 N N . LEU A 1 146 ? 30.251 -17.356 -10.730 1.00 66.38 146 LEU A N 1
ATOM 1198 C CA . LEU A 1 146 ? 31.362 -16.649 -11.365 1.00 66.38 146 LEU A CA 1
ATOM 1199 C C . LEU A 1 146 ? 31.970 -15.591 -10.436 1.00 66.38 146 LEU A C 1
ATOM 1201 O O . LEU A 1 146 ? 33.192 -15.491 -10.350 1.00 66.38 146 LEU A O 1
ATOM 1205 N N . TYR A 1 147 ? 31.148 -14.836 -9.710 1.00 67.62 147 TYR A N 1
ATOM 1206 C CA . TYR A 1 147 ? 31.605 -13.824 -8.759 1.00 67.62 147 TYR A CA 1
ATOM 1207 C C . TYR A 1 147 ? 32.394 -14.441 -7.598 1.00 67.62 147 TYR A C 1
ATOM 1209 O O . TYR A 1 147 ? 33.485 -13.972 -7.287 1.00 67.62 147 TYR A O 1
ATOM 1217 N N . ILE A 1 148 ? 31.913 -15.542 -7.010 1.00 67.19 148 ILE A N 1
ATOM 1218 C CA . ILE A 1 148 ? 32.643 -16.274 -5.962 1.00 67.19 148 ILE A CA 1
ATOM 1219 C C . ILE A 1 148 ? 33.962 -16.838 -6.511 1.00 67.19 148 ILE A C 1
ATOM 1221 O O . ILE A 1 148 ? 34.978 -16.818 -5.821 1.00 67.19 148 ILE A O 1
ATOM 1225 N N . ARG A 1 149 ? 33.967 -17.340 -7.753 1.00 65.75 149 ARG A N 1
ATOM 1226 C CA . ARG A 1 149 ? 35.140 -17.994 -8.353 1.00 65.75 149 ARG A CA 1
ATOM 1227 C C . ARG A 1 149 ? 36.224 -17.017 -8.822 1.00 65.75 149 ARG A C 1
ATOM 1229 O O . ARG A 1 149 ? 37.394 -17.387 -8.800 1.00 65.75 149 ARG A O 1
ATOM 1236 N N . TYR A 1 150 ? 35.853 -15.818 -9.272 1.00 71.19 150 TYR A N 1
ATOM 1237 C CA . TYR A 1 150 ? 36.770 -14.884 -9.945 1.00 71.19 150 TYR A CA 1
ATOM 1238 C C . TYR A 1 150 ? 36.828 -13.480 -9.324 1.00 71.19 150 TYR A C 1
ATOM 1240 O O . TYR A 1 150 ? 37.635 -12.668 -9.764 1.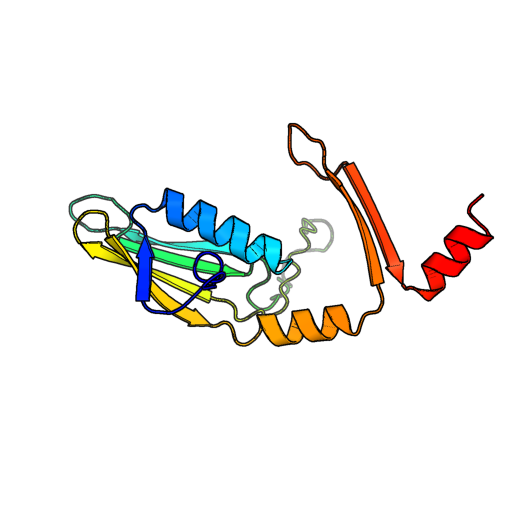00 71.19 150 TYR A O 1
ATOM 1248 N N . GLY A 1 151 ? 35.986 -13.171 -8.337 1.00 58.91 151 GLY A N 1
ATOM 1249 C CA . GLY A 1 151 ? 35.907 -11.857 -7.687 1.00 58.91 151 GLY A CA 1
ATOM 1250 C C . GLY A 1 151 ? 36.830 -11.669 -6.477 1.00 58.91 151 GLY A C 1
ATOM 1251 O O . GLY A 1 151 ? 36.620 -10.717 -5.728 1.00 58.91 151 GLY A O 1
ATOM 1252 N N . SER A 1 152 ? 37.798 -12.575 -6.265 1.00 47.78 152 SER A N 1
ATOM 1253 C CA . SER A 1 152 ? 38.836 -12.480 -5.216 1.00 47.78 152 SER A CA 1
ATOM 1254 C C . SER A 1 152 ? 40.090 -11.774 -5.718 1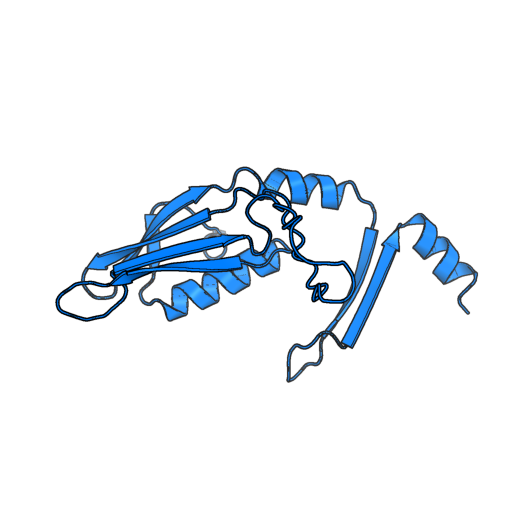.00 47.78 152 SER A C 1
ATOM 1256 O O . SER A 1 152 ? 40.624 -12.233 -6.753 1.00 47.78 152 SER A O 1
#